Protein AF-A0A7C7WU97-F1 (afdb_monomer_lite)

Secondary structure (DSSP, 8-state):
--SSS---------------------------PPPP----TTTT-----HHHHHHHHHTS-HHHHHHHHHHHHHHS-TT------HHHHHHHHHHHHHHHTT-S----HHHHHHHHHHHHT-----

Sequence (126 aa):
MWARLLRNRRFGSLTLSDLLQSIVIHGRLLRKRRRPTCQPLCELKAMSNYESVLSAAAQLPVDDRLRLIDELASSMPDDQPPQLSDAWLREIDRRSNEIDSGAVVTEDWADIRARLFAKHGVDGAN

Structure (mmCIF, N/CA/C/O backbone):
data_AF-A0A7C7WU97-F1
#
_entry.id   AF-A0A7C7WU97-F1
#
loop_
_atom_site.group_PDB
_atom_site.id
_atom_site.type_symbol
_atom_site.label_atom_id
_atom_site.label_alt_id
_atom_site.label_comp_id
_atom_site.label_asym_id
_atom_site.label_entity_id
_atom_site.label_seq_id
_atom_site.pdbx_PDB_ins_code
_atom_site.Cartn_x
_atom_site.Cartn_y
_atom_site.Cartn_z
_atom_site.occupancy
_atom_site.B_iso_or_equiv
_atom_site.auth_seq_id
_atom_site.auth_comp_id
_atom_site.auth_asym_id
_atom_site.auth_atom_id
_atom_site.pdbx_PDB_model_num
ATOM 1 N N . MET A 1 1 ? -0.725 -3.340 -0.689 1.00 33.44 1 MET A N 1
ATOM 2 C CA . MET A 1 1 ? -0.721 -3.087 0.775 1.00 33.44 1 MET A CA 1
ATOM 3 C C . MET A 1 1 ? -2.081 -2.615 1.344 1.00 33.44 1 MET A C 1
ATOM 5 O O . MET A 1 1 ? -2.101 -1.912 2.337 1.00 33.44 1 MET A O 1
ATOM 9 N N . TRP A 1 2 ? -3.228 -3.047 0.789 1.00 25.36 2 TRP A N 1
ATOM 10 C CA . TRP A 1 2 ? -4.556 -2.826 1.415 1.00 25.36 2 TRP A CA 1
ATOM 11 C C . TRP A 1 2 ? -5.433 -4.095 1.488 1.00 25.36 2 TRP A C 1
ATOM 13 O O . TRP A 1 2 ? -6.533 -4.051 2.018 1.00 25.36 2 TRP A O 1
ATOM 23 N N . ALA A 1 3 ? -4.948 -5.252 1.013 1.00 28.66 3 ALA A N 1
ATOM 24 C CA . ALA A 1 3 ? -5.732 -6.496 0.944 1.00 28.66 3 ALA A CA 1
ATOM 25 C C . ALA A 1 3 ? -5.239 -7.633 1.867 1.00 28.66 3 ALA A C 1
ATOM 27 O O . ALA A 1 3 ? -5.734 -8.754 1.774 1.00 28.66 3 ALA A O 1
ATOM 28 N N . ARG A 1 4 ? -4.264 -7.388 2.757 1.00 32.06 4 ARG A N 1
ATOM 29 C CA . ARG A 1 4 ? -3.622 -8.464 3.545 1.00 32.06 4 ARG A CA 1
ATOM 30 C C . ARG A 1 4 ? -3.827 -8.389 5.063 1.00 32.06 4 ARG A C 1
ATOM 32 O O . ARG A 1 4 ? -3.391 -9.294 5.761 1.00 32.06 4 ARG A O 1
ATOM 39 N N . LEU A 1 5 ? -4.555 -7.393 5.571 1.00 33.97 5 LEU A N 1
ATOM 40 C CA . LEU A 1 5 ? -4.734 -7.187 7.017 1.00 33.97 5 LEU A CA 1
ATOM 41 C C . LEU A 1 5 ? -5.935 -7.910 7.659 1.00 33.97 5 LEU A C 1
ATOM 43 O O . LEU A 1 5 ? -6.148 -7.770 8.856 1.00 33.97 5 LEU A O 1
ATOM 47 N N . LEU A 1 6 ? -6.689 -8.742 6.929 1.00 35.88 6 LEU A N 1
ATOM 48 C CA . LEU A 1 6 ? -7.835 -9.479 7.494 1.00 35.88 6 LEU A CA 1
ATOM 49 C C . LEU A 1 6 ? -7.841 -10.972 7.130 1.00 35.88 6 LEU A C 1
ATOM 51 O O . LEU A 1 6 ? -8.801 -11.484 6.561 1.00 35.88 6 LEU A O 1
ATOM 55 N N . ARG A 1 7 ? -6.780 -11.713 7.475 1.00 34.31 7 ARG A N 1
ATOM 56 C CA . ARG A 1 7 ? -6.828 -13.188 7.430 1.00 34.31 7 ARG A CA 1
ATOM 57 C C . ARG A 1 7 ? -6.209 -13.807 8.679 1.00 34.31 7 ARG A C 1
ATOM 59 O O . ARG A 1 7 ? -5.039 -14.164 8.715 1.00 34.31 7 ARG A O 1
ATOM 66 N N . ASN A 1 8 ? -7.026 -13.908 9.722 1.00 29.72 8 ASN A N 1
ATOM 67 C CA . ASN A 1 8 ? -6.674 -14.553 10.978 1.00 29.72 8 ASN A CA 1
ATOM 68 C C . ASN A 1 8 ? -7.194 -16.010 10.995 1.00 29.72 8 ASN A C 1
ATOM 70 O O . ASN A 1 8 ? -8.387 -16.235 10.815 1.00 29.72 8 ASN A O 1
ATOM 74 N N . ARG A 1 9 ? -6.289 -16.939 11.348 1.00 39.31 9 ARG A N 1
ATOM 75 C CA . ARG A 1 9 ? -6.472 -18.244 12.0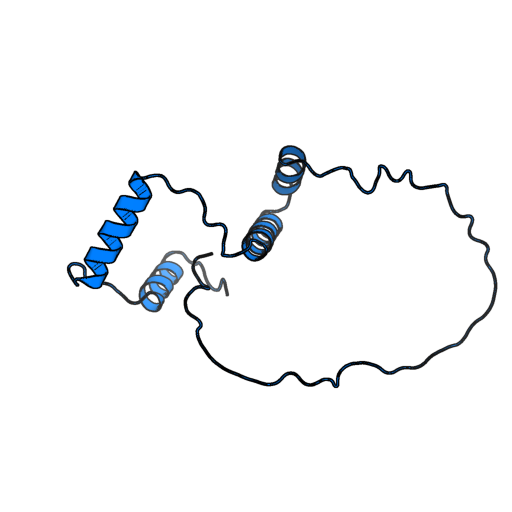37 1.00 39.31 9 ARG A CA 1
ATOM 76 C C . ARG A 1 9 ? -6.561 -19.577 11.258 1.00 39.31 9 ARG A C 1
ATOM 78 O O . ARG A 1 9 ? -7.564 -19.905 10.644 1.00 39.31 9 ARG A O 1
ATOM 85 N N . ARG A 1 10 ? -5.563 -20.408 11.624 1.00 34.22 10 ARG A N 1
ATOM 86 C CA . ARG A 1 10 ? -5.492 -21.881 11.806 1.00 34.22 10 ARG A CA 1
ATOM 87 C C . ARG A 1 10 ? -5.351 -22.779 10.575 1.00 34.22 10 ARG A C 1
ATOM 89 O O . ARG A 1 10 ? -6.285 -22.936 9.814 1.00 34.22 10 ARG A O 1
ATOM 96 N N . PHE A 1 11 ? -4.190 -23.434 10.497 1.00 32.62 11 PHE A N 1
ATOM 97 C CA . PHE A 1 11 ? -3.878 -24.885 10.498 1.00 32.62 11 PHE A CA 1
ATOM 98 C C . PHE A 1 11 ? -2.417 -24.964 9.995 1.00 32.62 11 PHE A C 1
ATOM 100 O O . PHE A 1 11 ? -2.047 -24.213 9.106 1.00 32.62 11 PHE A O 1
ATOM 107 N N . GLY A 1 12 ? -1.462 -25.702 10.551 1.00 27.02 12 GLY A N 1
ATOM 108 C CA . GLY A 1 12 ? -1.503 -26.994 11.218 1.00 27.02 12 GLY A CA 1
ATOM 109 C C . GLY A 1 12 ? -0.416 -27.851 10.552 1.00 27.02 12 GLY A C 1
ATOM 110 O O . GLY A 1 12 ? -0.460 -28.036 9.346 1.00 27.02 12 GLY A O 1
ATOM 111 N N . SER A 1 13 ? 0.554 -28.301 11.353 1.00 36.12 13 SER A N 1
ATOM 112 C CA . SER A 1 13 ? 1.622 -29.285 11.087 1.00 36.12 13 SER A CA 1
ATOM 113 C C . SER A 1 13 ? 2.617 -29.048 9.940 1.00 36.12 13 SER A C 1
ATOM 115 O O . SER A 1 13 ? 2.340 -29.270 8.767 1.00 36.12 13 SER A O 1
ATOM 117 N N . LEU A 1 14 ? 3.851 -28.759 10.352 1.00 34.69 14 LEU A N 1
ATOM 118 C CA . LEU A 1 14 ? 5.071 -29.171 9.662 1.00 34.69 14 LEU A CA 1
ATOM 119 C C . LEU A 1 14 ? 5.119 -30.703 9.549 1.00 34.69 14 LEU A C 1
ATOM 121 O O . LEU A 1 14 ? 4.835 -31.387 10.535 1.00 34.69 14 LEU A O 1
ATOM 125 N N . THR A 1 15 ? 5.606 -31.227 8.424 1.00 40.50 15 THR A N 1
ATOM 126 C CA . THR A 1 15 ? 6.234 -32.555 8.385 1.00 40.50 15 THR A CA 1
ATOM 127 C C . THR A 1 15 ? 7.587 -32.490 7.682 1.00 40.50 15 THR A C 1
ATOM 129 O O . THR A 1 15 ? 7.711 -32.037 6.546 1.00 40.50 15 THR A O 1
ATOM 132 N N . LEU A 1 16 ? 8.616 -32.953 8.400 1.00 35.56 16 LEU A N 1
ATOM 133 C CA . LEU A 1 16 ? 9.902 -33.379 7.854 1.00 35.56 16 LEU A CA 1
ATOM 134 C C . LEU A 1 16 ? 9.665 -34.615 6.972 1.00 35.56 16 LEU A C 1
ATOM 136 O O . LEU A 1 16 ? 9.611 -35.725 7.497 1.00 35.56 16 LEU A O 1
ATOM 140 N N . SER A 1 17 ? 9.509 -34.459 5.662 1.00 33.31 17 SER A N 1
ATOM 141 C CA . SER A 1 17 ? 9.489 -35.629 4.766 1.00 33.31 17 SER A CA 1
ATOM 142 C C . SER A 1 17 ? 9.877 -35.372 3.313 1.00 33.31 17 SER A C 1
ATOM 144 O O . SER A 1 17 ? 10.122 -36.340 2.609 1.00 33.31 17 SER A O 1
ATOM 146 N N . ASP A 1 18 ? 10.031 -34.120 2.872 1.00 32.16 18 ASP A N 1
ATOM 147 C CA . ASP A 1 18 ? 10.349 -33.843 1.457 1.00 32.16 18 ASP A CA 1
ATOM 148 C C . ASP A 1 18 ? 11.824 -33.453 1.237 1.00 32.16 18 ASP A C 1
ATOM 150 O O . ASP A 1 18 ? 12.220 -32.932 0.193 1.00 32.16 18 ASP A O 1
ATOM 154 N N . LEU A 1 19 ? 12.667 -33.762 2.230 1.00 32.97 19 LEU A N 1
ATOM 155 C CA . LEU A 1 19 ? 14.111 -33.873 2.066 1.00 32.97 19 LEU A CA 1
ATOM 156 C C . LEU A 1 19 ? 14.454 -35.229 1.423 1.00 32.97 19 LEU A C 1
ATOM 158 O O . LEU A 1 19 ? 14.367 -36.259 2.078 1.00 32.97 19 LEU A O 1
ATOM 162 N N . LEU A 1 20 ? 14.994 -35.145 0.201 1.00 30.08 20 LEU A N 1
ATOM 163 C CA . LEU A 1 20 ? 16.067 -35.987 -0.358 1.00 30.08 20 LEU A CA 1
ATOM 164 C C . LEU A 1 20 ? 15.745 -37.434 -0.778 1.00 30.08 20 LEU A C 1
ATOM 166 O O . LEU A 1 20 ? 15.447 -38.280 0.048 1.00 30.08 20 LEU A O 1
ATOM 170 N N . GLN A 1 21 ? 15.976 -37.724 -2.069 1.00 33.62 21 GLN A N 1
ATOM 171 C CA . GLN A 1 21 ? 16.891 -38.742 -2.648 1.00 33.62 21 GLN A CA 1
ATOM 172 C C . GLN A 1 21 ? 16.405 -39.116 -4.070 1.00 33.62 21 GLN A C 1
ATOM 174 O O . GLN A 1 21 ? 15.213 -39.262 -4.278 1.00 33.62 21 GLN A O 1
ATOM 179 N N . SER A 1 22 ? 17.205 -39.384 -5.109 1.00 30.91 22 SER A N 1
ATOM 180 C CA . SER A 1 22 ? 18.645 -39.345 -5.403 1.00 30.91 22 SER A CA 1
ATOM 181 C C . SER A 1 22 ? 18.840 -39.977 -6.806 1.00 30.91 22 SER A C 1
ATOM 183 O O . SER A 1 22 ? 17.897 -40.529 -7.366 1.00 30.91 22 SER A O 1
ATOM 185 N N . ILE A 1 23 ? 20.100 -40.006 -7.262 1.00 35.88 23 ILE A N 1
ATOM 186 C CA . ILE A 1 23 ? 20.750 -40.921 -8.231 1.00 35.88 23 ILE A CA 1
ATOM 187 C C . ILE A 1 23 ? 21.013 -40.278 -9.618 1.00 35.88 23 ILE A C 1
ATOM 189 O O . ILE A 1 23 ? 20.066 -39.977 -10.327 1.00 35.88 23 ILE A O 1
ATOM 193 N N . VAL A 1 24 ? 22.222 -39.942 -10.114 1.00 33.31 24 VAL A N 1
ATOM 194 C CA . VAL A 1 24 ? 23.646 -40.378 -9.995 1.00 33.31 24 VAL A CA 1
ATOM 195 C C . VAL A 1 24 ? 24.153 -41.017 -11.311 1.00 33.31 24 VAL A C 1
ATOM 197 O O . VAL A 1 24 ? 23.768 -42.121 -11.667 1.00 33.31 24 VAL A O 1
ATOM 200 N N . ILE A 1 25 ? 25.108 -40.300 -11.935 1.00 34.16 25 ILE A N 1
ATOM 201 C CA . ILE A 1 25 ? 26.317 -40.734 -12.684 1.00 34.16 25 ILE A CA 1
ATOM 202 C C . ILE A 1 25 ? 26.179 -41.317 -14.104 1.00 34.16 25 ILE A C 1
ATOM 204 O O . ILE A 1 25 ? 25.624 -42.386 -14.291 1.00 34.16 25 ILE A O 1
ATOM 208 N N . HIS A 1 26 ? 26.888 -40.689 -15.061 1.00 33.91 26 HIS A N 1
ATOM 209 C CA . HIS A 1 26 ? 27.952 -41.302 -15.888 1.00 33.91 26 HIS A CA 1
ATOM 210 C C . HIS A 1 26 ? 28.962 -40.216 -16.319 1.00 33.91 26 HIS A C 1
ATOM 212 O O . HIS A 1 26 ? 28.575 -39.147 -16.785 1.00 33.91 26 HIS A O 1
ATOM 218 N N . GLY A 1 27 ? 30.263 -40.465 -16.130 1.00 30.36 27 GLY A N 1
ATOM 219 C CA . GLY A 1 27 ? 31.342 -39.517 -16.433 1.00 30.36 27 GLY A CA 1
ATOM 220 C C . GLY A 1 27 ? 32.199 -39.895 -17.645 1.00 30.36 27 GLY A C 1
ATOM 221 O O . GLY A 1 27 ? 32.321 -41.071 -17.969 1.00 30.36 27 GLY A O 1
ATOM 222 N N . ARG A 1 28 ? 32.870 -38.900 -18.254 1.00 39.50 28 ARG A N 1
ATOM 223 C CA . ARG A 1 28 ? 34.267 -38.993 -18.739 1.00 39.50 28 ARG A CA 1
ATOM 224 C C . ARG A 1 28 ? 34.838 -37.645 -19.212 1.00 39.50 28 ARG A C 1
ATOM 226 O O . ARG A 1 28 ? 34.360 -37.042 -20.159 1.00 39.50 28 ARG A O 1
ATOM 233 N N . LEU A 1 29 ? 35.918 -37.264 -18.529 1.00 39.34 29 LEU A N 1
ATOM 234 C CA . LEU A 1 29 ? 37.200 -36.723 -19.003 1.00 39.34 29 LEU A CA 1
ATOM 235 C C . LEU A 1 29 ? 37.267 -35.516 -19.972 1.00 39.34 29 LEU A C 1
ATOM 237 O O . LEU A 1 29 ? 37.093 -35.617 -21.178 1.00 39.34 29 LEU A O 1
ATOM 241 N N . LEU A 1 30 ? 37.811 -34.442 -19.380 1.00 43.06 30 LEU A N 1
ATOM 242 C CA . LEU A 1 30 ? 38.845 -33.530 -19.892 1.00 43.06 30 LEU A CA 1
ATOM 243 C C . LEU A 1 30 ? 38.472 -32.518 -20.986 1.00 43.06 30 LEU A C 1
ATOM 245 O O . LEU A 1 30 ? 38.729 -32.697 -22.173 1.00 43.06 30 LEU A O 1
ATOM 249 N N . ARG A 1 31 ? 38.154 -31.303 -20.526 1.00 41.19 31 ARG A N 1
ATOM 250 C CA . ARG A 1 31 ? 38.678 -30.089 -21.163 1.00 41.19 31 ARG A CA 1
ATOM 251 C C . ARG A 1 31 ? 39.004 -29.050 -20.093 1.00 41.19 31 ARG A C 1
ATOM 253 O O . ARG A 1 31 ? 38.103 -28.475 -19.490 1.00 41.19 31 ARG A O 1
ATOM 260 N N . LYS A 1 32 ? 40.301 -28.809 -19.858 1.00 48.03 32 LYS A N 1
ATOM 261 C CA . LYS A 1 32 ? 40.804 -27.640 -19.115 1.00 48.03 32 LYS A CA 1
ATOM 262 C C . LYS A 1 32 ? 40.275 -26.381 -19.809 1.00 48.03 32 LYS A C 1
ATOM 264 O O . LYS A 1 32 ? 40.879 -25.907 -20.769 1.00 48.03 32 LYS A O 1
ATOM 269 N N . ARG A 1 33 ? 39.146 -25.842 -19.350 1.00 47.84 33 ARG A N 1
ATOM 270 C CA . ARG A 1 33 ? 38.777 -24.463 -19.663 1.00 47.84 33 ARG A CA 1
ATOM 271 C C . ARG A 1 33 ? 39.476 -23.574 -18.647 1.00 47.84 33 ARG A C 1
ATOM 273 O O . ARG A 1 33 ? 39.314 -23.721 -17.440 1.00 47.84 33 ARG A O 1
ATOM 280 N N . ARG A 1 34 ? 40.352 -22.735 -19.188 1.00 48.38 34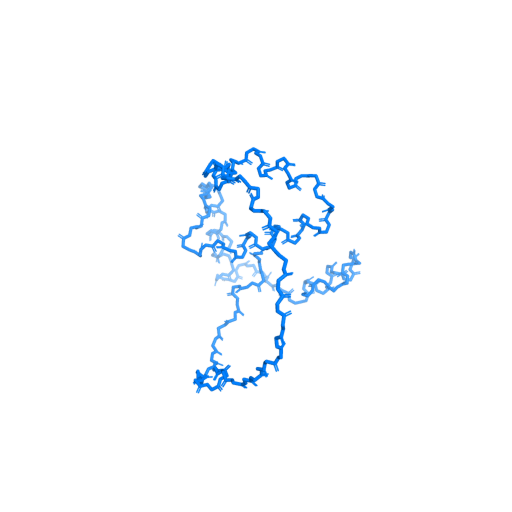 ARG A N 1
ATOM 281 C CA . ARG A 1 34 ? 41.105 -21.695 -18.495 1.00 48.38 34 ARG A CA 1
ATOM 282 C C . ARG A 1 34 ? 40.127 -20.875 -17.650 1.00 48.38 34 ARG A C 1
ATOM 284 O O . ARG A 1 34 ? 39.121 -20.418 -18.183 1.00 48.38 34 ARG A O 1
ATOM 291 N N . ARG A 1 35 ? 40.420 -20.710 -16.359 1.00 53.22 35 ARG A N 1
ATOM 292 C CA . ARG A 1 35 ? 39.772 -19.687 -15.530 1.00 53.22 35 ARG A CA 1
ATOM 293 C C . ARG A 1 35 ? 40.163 -18.331 -16.126 1.00 53.22 35 ARG A C 1
ATOM 295 O O . ARG A 1 35 ? 41.368 -18.071 -16.175 1.00 53.22 35 ARG A O 1
ATOM 302 N N . PRO A 1 36 ? 39.236 -17.486 -16.601 1.00 46.44 36 PRO A N 1
ATOM 303 C CA . PRO A 1 36 ? 39.568 -16.086 -16.728 1.00 46.44 36 PRO A CA 1
ATOM 304 C C . PRO A 1 36 ? 39.593 -15.531 -15.302 1.00 46.44 36 PRO A C 1
ATOM 306 O O . PRO A 1 36 ? 38.651 -15.726 -14.543 1.00 46.44 36 PRO A O 1
ATOM 309 N N . THR A 1 37 ? 40.759 -14.995 -14.948 1.00 54.81 37 THR A N 1
ATOM 310 C CA . THR A 1 37 ? 40.973 -13.817 -14.095 1.00 54.81 37 THR A CA 1
ATOM 311 C C . THR A 1 37 ? 40.027 -13.593 -12.919 1.00 54.81 37 THR A C 1
ATOM 313 O O . THR A 1 37 ? 38.824 -13.446 -13.089 1.00 54.81 37 THR A O 1
ATOM 316 N N . CYS A 1 38 ? 40.637 -13.453 -11.736 1.00 43.19 38 CYS A N 1
ATOM 317 C CA . CYS A 1 38 ? 40.077 -12.805 -10.556 1.00 43.19 38 CYS A CA 1
ATOM 318 C C . CYS A 1 38 ? 38.997 -11.786 -10.934 1.00 43.19 38 CYS A C 1
ATOM 320 O O . CYS A 1 38 ? 39.320 -10.724 -11.466 1.00 43.19 38 CYS A O 1
ATOM 322 N N . GLN A 1 39 ? 37.733 -12.095 -10.643 1.00 57.22 39 GLN A N 1
ATOM 323 C CA . GLN A 1 39 ? 36.762 -11.030 -10.451 1.00 57.22 39 GLN A CA 1
ATOM 324 C C . GLN A 1 39 ? 37.322 -10.157 -9.329 1.00 57.22 39 GLN A C 1
ATOM 326 O O . GLN A 1 39 ? 37.624 -10.688 -8.251 1.00 57.22 39 GLN A O 1
ATOM 331 N N . PRO A 1 40 ? 37.533 -8.850 -9.548 1.00 51.91 40 PRO A N 1
ATOM 332 C CA . PRO A 1 40 ? 37.779 -7.988 -8.423 1.00 51.91 40 PRO A CA 1
ATOM 333 C C . PRO A 1 40 ? 36.500 -8.058 -7.596 1.00 51.91 40 PRO A C 1
ATOM 335 O O . PRO A 1 40 ? 35.404 -7.785 -8.079 1.00 51.91 40 PRO A O 1
ATOM 338 N N . LEU A 1 41 ? 36.645 -8.409 -6.327 1.00 50.88 41 LEU A N 1
ATOM 339 C CA . LEU A 1 41 ? 35.591 -8.380 -5.314 1.00 50.88 41 LEU A CA 1
ATOM 340 C C . LEU A 1 41 ? 34.952 -6.974 -5.128 1.00 50.88 41 LEU A C 1
ATOM 342 O O . LEU A 1 41 ? 34.177 -6.782 -4.200 1.00 50.88 41 LEU A O 1
ATOM 346 N N . CYS A 1 42 ? 35.232 -6.003 -6.010 1.00 50.66 42 CYS A N 1
ATOM 347 C CA . CYS A 1 42 ? 34.461 -4.775 -6.206 1.00 50.66 42 CYS A CA 1
ATOM 348 C C . CYS A 1 42 ? 33.109 -5.022 -6.907 1.00 50.66 42 CYS A C 1
ATOM 350 O O . CYS A 1 42 ? 32.181 -4.245 -6.707 1.00 50.66 4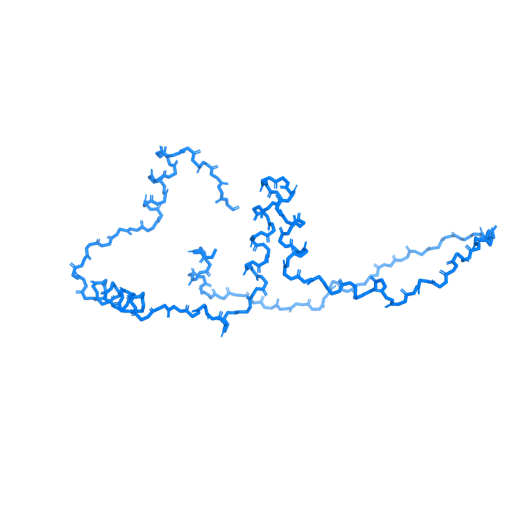2 CYS A O 1
ATOM 352 N N . GLU A 1 43 ? 32.962 -6.102 -7.687 1.00 47.59 43 GLU A N 1
ATOM 353 C CA . GLU A 1 43 ? 31.738 -6.404 -8.459 1.00 47.59 43 GLU A CA 1
ATOM 354 C C . GLU A 1 43 ? 30.571 -6.911 -7.584 1.00 47.59 43 GLU A C 1
ATOM 356 O O . GLU A 1 43 ? 29.416 -6.882 -7.990 1.00 47.59 43 GLU A O 1
ATOM 361 N N . LEU A 1 44 ? 30.853 -7.297 -6.335 1.00 45.97 44 LEU A N 1
ATOM 362 C CA . LEU A 1 44 ? 29.855 -7.738 -5.349 1.00 45.97 44 LEU A CA 1
ATOM 363 C C . LEU A 1 44 ? 29.291 -6.604 -4.474 1.00 45.97 44 LEU A C 1
ATOM 365 O O . LEU A 1 44 ? 28.401 -6.843 -3.662 1.00 45.97 44 LEU A O 1
ATOM 369 N N .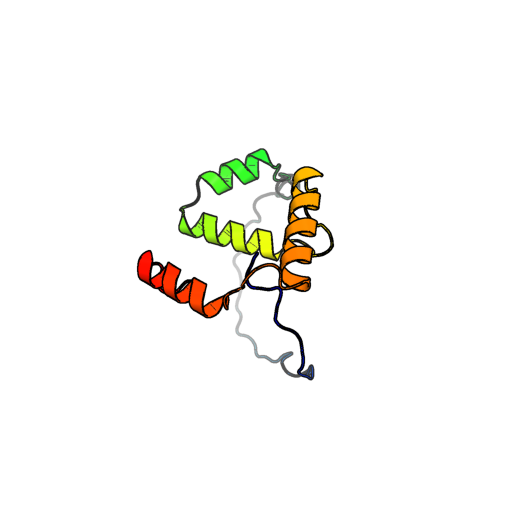 LYS A 1 45 ? 29.794 -5.374 -4.623 1.00 52.97 45 LYS A N 1
ATOM 370 C CA . LYS A 1 45 ? 29.318 -4.184 -3.903 1.00 52.97 45 LYS A CA 1
ATOM 371 C C . LYS A 1 45 ? 29.427 -2.928 -4.766 1.00 52.97 45 LYS A C 1
ATOM 373 O O . LYS A 1 45 ? 29.844 -1.874 -4.287 1.00 52.97 45 LYS A O 1
ATOM 378 N N . ALA A 1 46 ? 28.940 -2.973 -6.003 1.00 55.66 46 ALA A N 1
ATOM 379 C CA . ALA A 1 46 ? 28.205 -1.795 -6.446 1.00 55.66 46 ALA A CA 1
ATOM 380 C C . ALA A 1 46 ? 26.967 -1.739 -5.541 1.00 55.66 46 ALA A C 1
ATOM 382 O O . ALA A 1 46 ? 25.938 -2.329 -5.850 1.00 55.66 46 ALA A O 1
ATOM 383 N N . MET A 1 47 ? 27.130 -1.160 -4.346 1.00 53.09 47 MET A N 1
ATOM 384 C CA . MET A 1 47 ? 26.037 -0.883 -3.427 1.00 53.09 47 MET A CA 1
ATOM 385 C C . MET A 1 47 ? 25.037 -0.093 -4.247 1.00 53.09 47 MET A C 1
ATOM 387 O O . MET A 1 47 ? 25.307 1.052 -4.613 1.00 53.09 47 MET A O 1
ATOM 391 N N . SER A 1 48 ? 23.948 -0.747 -4.631 1.00 73.06 48 SER A N 1
ATOM 392 C CA . SER A 1 48 ? 22.888 -0.114 -5.381 1.00 73.06 48 SER A CA 1
ATOM 393 C C . SER A 1 48 ? 22.381 1.019 -4.497 1.00 73.06 48 SER A C 1
ATOM 395 O O . SER A 1 48 ? 21.794 0.774 -3.442 1.00 73.06 48 SER A O 1
ATOM 397 N N . ASN A 1 49 ? 22.734 2.251 -4.848 1.00 88.81 49 ASN A N 1
ATOM 398 C CA . ASN A 1 49 ? 22.256 3.410 -4.125 1.00 88.81 49 ASN A CA 1
ATOM 399 C C . ASN A 1 49 ? 20.834 3.706 -4.603 1.00 88.81 49 ASN A C 1
ATOM 401 O O . ASN A 1 49 ? 20.390 3.204 -5.638 1.00 88.81 49 ASN A O 1
ATOM 405 N N . TYR A 1 50 ? 20.107 4.501 -3.827 1.00 92.44 50 TYR A N 1
ATOM 406 C CA . TYR A 1 50 ? 18.716 4.811 -4.131 1.00 92.44 50 TYR A CA 1
ATOM 407 C C . TYR A 1 50 ? 18.528 5.306 -5.576 1.00 92.44 50 TYR A C 1
ATOM 409 O O . TYR A 1 50 ? 17.642 4.831 -6.281 1.00 92.44 50 TYR A O 1
ATOM 417 N N . GLU A 1 51 ? 19.399 6.204 -6.040 1.00 94.12 51 GLU A N 1
ATOM 418 C CA . GLU A 1 51 ? 19.308 6.801 -7.374 1.00 94.12 51 GLU A CA 1
ATOM 419 C C . GLU A 1 51 ? 19.531 5.775 -8.490 1.00 94.12 51 GLU A C 1
ATOM 421 O O . GLU A 1 51 ? 18.799 5.779 -9.481 1.00 94.12 51 GLU A O 1
ATOM 426 N N . SER A 1 52 ? 20.498 4.864 -8.338 1.00 93.44 52 SER A N 1
ATOM 427 C CA . SER A 1 52 ? 20.772 3.840 -9.348 1.00 93.44 52 SER A CA 1
ATOM 428 C C . SER A 1 52 ? 19.661 2.793 -9.421 1.00 93.44 52 SER A C 1
ATOM 430 O O . SER A 1 52 ? 19.290 2.389 -10.524 1.00 93.44 52 SER A O 1
ATOM 432 N N . VAL A 1 53 ? 19.070 2.414 -8.280 1.00 94.06 53 VAL A N 1
ATOM 433 C CA . VAL A 1 53 ? 17.899 1.520 -8.232 1.00 94.06 53 VAL A CA 1
ATOM 434 C C . VAL A 1 53 ? 16.680 2.190 -8.853 1.00 94.06 53 VAL A C 1
ATOM 436 O O . VAL A 1 53 ? 16.024 1.586 -9.698 1.00 94.06 53 VAL A O 1
ATOM 439 N N . LEU A 1 54 ? 16.391 3.439 -8.478 1.00 95.75 54 LEU A N 1
ATOM 440 C CA . LEU A 1 54 ? 15.252 4.183 -9.011 1.00 95.75 54 LEU A CA 1
ATOM 441 C C . LEU A 1 54 ? 15.374 4.374 -10.525 1.00 95.75 54 LEU A C 1
ATOM 443 O O . LEU A 1 54 ? 14.410 4.145 -11.253 1.00 95.75 54 LEU A O 1
ATOM 447 N N . SER A 1 55 ? 16.562 4.754 -11.000 1.00 95.25 55 SER A N 1
ATOM 448 C CA . SER A 1 55 ? 16.837 4.922 -12.426 1.00 95.25 55 SER A CA 1
ATOM 449 C C . SER A 1 55 ? 16.632 3.614 -13.191 1.00 95.25 55 SER A C 1
ATOM 451 O O . SER A 1 55 ? 15.915 3.597 -14.190 1.00 95.25 55 SER A O 1
ATOM 453 N N . ALA A 1 56 ? 17.175 2.498 -12.691 1.00 95.62 56 ALA A N 1
ATOM 454 C CA . ALA A 1 56 ? 16.996 1.188 -13.313 1.00 95.62 56 ALA A CA 1
ATOM 455 C C . ALA A 1 56 ? 15.523 0.743 -13.317 1.00 95.62 56 ALA A C 1
ATOM 457 O O . ALA A 1 56 ? 15.012 0.317 -14.352 1.00 95.62 56 ALA A O 1
ATOM 458 N N . ALA A 1 57 ? 14.820 0.897 -12.192 1.00 96.62 57 ALA A N 1
ATOM 459 C CA . ALA A 1 57 ? 13.407 0.550 -12.071 1.00 96.62 57 ALA A CA 1
ATOM 460 C C . ALA A 1 57 ? 12.525 1.389 -13.009 1.00 96.62 57 ALA A C 1
ATOM 462 O O . ALA A 1 57 ? 11.590 0.863 -13.606 1.00 96.62 57 ALA A O 1
ATOM 463 N N . ALA A 1 58 ? 12.832 2.676 -13.196 1.00 96.88 58 ALA A N 1
ATOM 464 C CA . ALA A 1 58 ? 12.063 3.556 -14.073 1.00 96.88 58 ALA A CA 1
ATOM 465 C C . ALA A 1 58 ? 12.102 3.132 -15.553 1.00 96.88 58 ALA A C 1
ATOM 467 O O . ALA A 1 58 ? 11.139 3.412 -16.270 1.00 96.88 58 ALA A O 1
ATOM 468 N N . GLN A 1 59 ? 13.171 2.449 -15.986 1.00 97.38 59 GLN A N 1
ATOM 469 C CA . GLN A 1 59 ? 13.346 1.945 -17.356 1.00 97.38 59 GLN A CA 1
ATOM 470 C C . GLN A 1 59 ? 12.646 0.603 -17.619 1.00 97.38 59 GLN A C 1
ATOM 472 O O . GLN A 1 59 ? 12.567 0.172 -18.769 1.00 97.38 59 GLN A O 1
ATOM 477 N N . LEU A 1 60 ? 12.147 -0.075 -16.581 1.00 97.94 60 LEU A N 1
ATOM 478 C CA . LEU A 1 60 ? 11.420 -1.329 -16.753 1.00 97.94 60 LEU A CA 1
ATOM 479 C C . LEU A 1 60 ? 10.064 -1.098 -17.453 1.00 97.94 60 LEU A C 1
ATOM 481 O O . LEU A 1 60 ? 9.442 -0.041 -17.275 1.00 97.94 60 LEU A O 1
ATOM 485 N N . PRO A 1 61 ? 9.555 -2.097 -18.201 1.00 98.06 61 PRO A N 1
ATOM 486 C CA . PRO A 1 61 ? 8.169 -2.113 -18.664 1.00 98.06 61 PRO A CA 1
ATOM 487 C C . PRO A 1 61 ? 7.177 -1.885 -17.516 1.00 98.06 61 PRO A C 1
ATOM 489 O O . PRO A 1 61 ? 7.458 -2.217 -16.365 1.00 98.06 61 PRO A O 1
ATOM 492 N N . VAL A 1 62 ? 5.994 -1.333 -17.816 1.00 95.56 62 VAL A N 1
ATOM 493 C CA . VAL A 1 62 ? 4.956 -1.042 -16.803 1.00 95.56 62 VAL A CA 1
ATOM 494 C C . VAL A 1 62 ? 4.661 -2.265 -15.931 1.00 95.56 62 VAL A C 1
ATOM 496 O O . VAL A 1 62 ? 4.703 -2.140 -14.711 1.00 95.56 62 VAL A O 1
ATOM 499 N N . ASP A 1 63 ? 4.450 -3.430 -16.538 1.00 95.62 63 ASP A N 1
ATOM 500 C CA . ASP A 1 63 ? 4.092 -4.655 -15.813 1.00 95.62 63 ASP A CA 1
ATOM 501 C C . ASP A 1 63 ? 5.211 -5.123 -14.872 1.00 95.62 63 ASP A C 1
ATOM 503 O O . ASP A 1 63 ? 4.955 -5.491 -13.726 1.00 95.62 63 ASP A O 1
ATOM 507 N N . ASP A 1 64 ? 6.469 -5.029 -15.311 1.00 97.25 64 ASP A N 1
ATOM 508 C CA . ASP A 1 64 ? 7.624 -5.365 -14.476 1.00 97.25 64 ASP A CA 1
ATOM 509 C C . ASP A 1 64 ? 7.816 -4.359 -13.333 1.00 97.25 64 ASP A C 1
ATOM 511 O O . ASP A 1 64 ? 8.209 -4.752 -12.234 1.00 97.25 64 ASP A O 1
ATOM 515 N N . ARG A 1 65 ? 7.501 -3.073 -13.548 1.00 97.94 65 ARG A N 1
ATOM 516 C CA . ARG A 1 65 ? 7.503 -2.064 -12.473 1.00 97.94 65 ARG A CA 1
ATOM 517 C C . ARG A 1 65 ? 6.435 -2.358 -11.431 1.00 97.94 65 ARG A C 1
ATOM 519 O O . ARG A 1 65 ? 6.725 -2.258 -10.244 1.00 97.94 65 ARG A O 1
ATOM 526 N N . LEU A 1 66 ? 5.229 -2.728 -11.861 1.00 96.44 66 LEU A N 1
ATOM 527 C CA . LEU A 1 66 ? 4.148 -3.111 -10.953 1.00 96.44 66 LEU A CA 1
ATOM 528 C C . LEU A 1 66 ? 4.539 -4.343 -10.129 1.00 96.44 66 LEU A C 1
ATOM 530 O O . LEU A 1 66 ? 4.447 -4.298 -8.904 1.00 96.44 66 LEU A O 1
ATOM 534 N N . ARG A 1 67 ? 5.083 -5.386 -10.774 1.00 96.25 67 ARG A N 1
ATOM 535 C CA . ARG A 1 67 ? 5.592 -6.573 -10.068 1.00 96.25 67 ARG A CA 1
ATOM 536 C C . ARG A 1 67 ? 6.686 -6.213 -9.059 1.00 96.25 67 ARG A C 1
ATOM 538 O O . ARG A 1 67 ? 6.636 -6.667 -7.921 1.00 96.25 67 ARG A O 1
ATOM 545 N N . LEU A 1 68 ? 7.648 -5.374 -9.451 1.00 96.50 68 LEU A N 1
ATOM 546 C CA . LEU A 1 68 ? 8.728 -4.934 -8.565 1.00 96.50 68 LEU A CA 1
ATOM 547 C C . LEU A 1 68 ? 8.192 -4.178 -7.340 1.00 96.50 68 LEU A C 1
ATOM 549 O O . LEU A 1 68 ? 8.664 -4.410 -6.230 1.00 96.50 68 LEU A O 1
ATOM 553 N N . ILE A 1 69 ? 7.206 -3.293 -7.521 1.00 95.88 69 ILE A N 1
ATOM 554 C CA . ILE A 1 69 ? 6.566 -2.567 -6.414 1.00 95.88 69 ILE A CA 1
ATOM 555 C C . ILE A 1 69 ? 5.919 -3.547 -5.428 1.00 95.88 69 ILE A C 1
ATOM 557 O O . ILE A 1 69 ? 6.114 -3.398 -4.221 1.00 95.88 69 ILE A O 1
ATOM 561 N N . ASP A 1 70 ? 5.192 -4.552 -5.918 1.00 94.44 70 ASP A N 1
ATOM 562 C CA . ASP A 1 70 ? 4.519 -5.536 -5.065 1.00 94.44 70 ASP A CA 1
ATOM 563 C C . ASP A 1 70 ? 5.504 -6.421 -4.287 1.00 94.44 70 ASP A C 1
ATOM 565 O O . ASP A 1 70 ? 5.304 -6.670 -3.091 1.00 94.44 70 ASP A O 1
ATOM 569 N N . GLU A 1 71 ? 6.584 -6.867 -4.932 1.00 96.38 71 GLU A N 1
ATOM 570 C CA . GLU A 1 71 ? 7.640 -7.656 -4.290 1.00 96.38 71 GLU A CA 1
ATOM 571 C C . GLU A 1 71 ? 8.384 -6.840 -3.226 1.00 96.38 71 GLU A C 1
ATOM 573 O O . GLU A 1 71 ? 8.552 -7.309 -2.098 1.00 96.38 71 GLU A O 1
ATOM 578 N N . LEU A 1 72 ? 8.762 -5.594 -3.539 1.00 93.81 72 LEU A N 1
ATOM 579 C CA . LEU A 1 72 ? 9.421 -4.702 -2.583 1.00 93.81 72 LEU A CA 1
ATOM 580 C C . LEU A 1 72 ? 8.515 -4.406 -1.389 1.00 93.81 72 LEU A C 1
ATOM 582 O O . LEU A 1 72 ? 8.942 -4.573 -0.248 1.00 93.81 72 LEU A O 1
ATOM 586 N N . ALA A 1 73 ? 7.255 -4.041 -1.633 1.00 89.88 73 ALA A N 1
ATOM 587 C CA . ALA A 1 73 ? 6.293 -3.770 -0.570 1.00 89.88 73 ALA A CA 1
ATOM 588 C C . ALA A 1 73 ? 6.060 -4.992 0.331 1.00 89.88 73 ALA A C 1
ATOM 590 O O . ALA A 1 73 ? 5.928 -4.838 1.541 1.00 89.88 73 ALA A O 1
ATOM 591 N N . SER A 1 74 ? 6.043 -6.202 -0.237 1.00 90.38 74 SER A N 1
ATOM 592 C CA . SER A 1 74 ? 5.867 -7.449 0.524 1.00 90.38 74 SER A CA 1
ATOM 593 C C . SER A 1 74 ? 7.115 -7.873 1.303 1.00 90.38 74 SER A C 1
ATOM 595 O O . SER A 1 74 ? 7.010 -8.691 2.213 1.00 90.38 74 SER A O 1
ATOM 597 N N . SER A 1 75 ? 8.291 -7.357 0.937 1.00 91.44 75 SER A N 1
ATOM 598 C CA . SER A 1 75 ? 9.560 -7.657 1.612 1.00 91.44 75 SER A CA 1
ATOM 599 C C . SER A 1 75 ? 9.810 -6.804 2.862 1.00 91.44 75 SER A C 1
ATOM 601 O O . SER A 1 75 ? 10.679 -7.140 3.667 1.00 91.44 75 SER A O 1
ATOM 603 N N . MET A 1 76 ? 9.066 -5.706 3.024 1.00 89.25 76 MET A N 1
ATOM 604 C CA . MET A 1 76 ? 9.216 -4.793 4.155 1.00 89.25 76 MET A CA 1
ATOM 605 C C . MET A 1 76 ? 8.665 -5.422 5.444 1.00 89.25 76 MET A C 1
ATOM 607 O O . MET A 1 76 ? 7.599 -6.037 5.408 1.00 89.25 76 MET A O 1
ATOM 611 N N . PRO A 1 77 ? 9.353 -5.269 6.588 1.00 87.25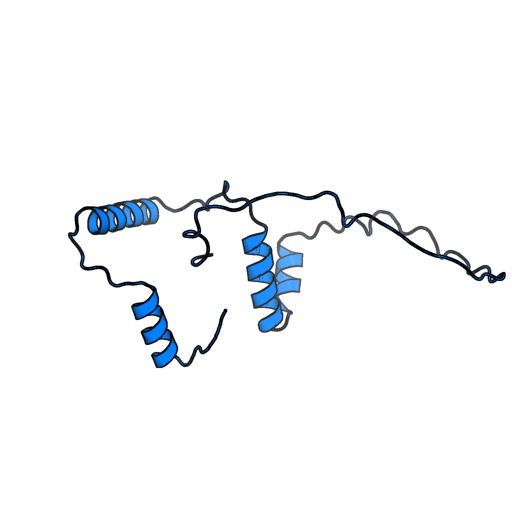 77 PRO A N 1
ATOM 612 C CA . PRO A 1 77 ? 8.849 -5.759 7.863 1.00 87.25 77 PRO A CA 1
ATOM 613 C C . PRO A 1 77 ? 7.666 -4.907 8.357 1.00 87.25 77 PRO A C 1
ATOM 615 O O . PRO A 1 77 ? 7.636 -3.689 8.175 1.00 87.25 77 PRO A O 1
ATOM 618 N N . ASP A 1 78 ? 6.701 -5.553 9.017 1.00 80.56 78 ASP A N 1
ATOM 619 C CA . ASP A 1 78 ? 5.456 -4.916 9.484 1.00 80.56 78 ASP A CA 1
ATOM 620 C C . ASP A 1 78 ? 5.666 -3.909 10.636 1.00 80.56 78 ASP A C 1
ATOM 622 O O . ASP A 1 78 ? 4.770 -3.132 10.961 1.00 80.56 78 ASP A O 1
ATOM 626 N N . ASP A 1 79 ? 6.839 -3.913 11.273 1.00 81.81 79 ASP A N 1
ATOM 627 C CA . ASP A 1 79 ? 7.172 -3.082 12.436 1.00 81.81 79 ASP A CA 1
ATOM 628 C C . ASP A 1 79 ? 7.721 -1.690 12.079 1.00 81.81 79 ASP A C 1
ATOM 630 O O . ASP A 1 79 ? 8.048 -0.905 12.970 1.00 81.81 79 ASP A O 1
ATOM 634 N N . GLN A 1 80 ? 7.787 -1.359 10.787 1.00 77.50 80 GLN A N 1
ATOM 635 C CA . GLN A 1 80 ? 8.268 -0.070 10.288 1.00 77.50 80 GLN A CA 1
ATOM 636 C C . GLN A 1 80 ? 7.163 0.682 9.538 1.00 77.50 80 GLN A C 1
ATOM 638 O O . GLN A 1 80 ? 7.249 0.865 8.319 1.00 77.50 80 GLN A O 1
ATOM 643 N N . PRO A 1 81 ? 6.106 1.141 10.237 1.00 76.25 81 PRO A N 1
ATOM 644 C CA . PRO A 1 81 ? 5.107 1.979 9.603 1.00 76.25 81 PRO A CA 1
ATOM 645 C C . PRO A 1 81 ? 5.756 3.285 9.117 1.00 76.25 81 PRO A C 1
ATOM 647 O O . PRO A 1 81 ? 6.671 3.812 9.761 1.00 76.25 81 PRO A O 1
ATOM 650 N N . PRO A 1 82 ? 5.286 3.840 7.988 1.00 80.69 82 PRO A N 1
ATOM 651 C CA . PRO A 1 82 ? 5.763 5.133 7.531 1.00 80.69 82 PRO A CA 1
ATOM 652 C C . PRO A 1 82 ? 5.466 6.204 8.584 1.00 80.69 82 PRO A C 1
ATOM 654 O O . PRO A 1 82 ? 4.441 6.162 9.266 1.00 80.69 82 PRO A O 1
ATOM 657 N N . GLN A 1 83 ? 6.342 7.204 8.682 1.00 87.56 83 GLN A N 1
ATOM 658 C CA . GLN A 1 83 ? 6.051 8.384 9.488 1.00 87.56 83 GLN A CA 1
ATOM 659 C C . GLN A 1 83 ? 4.924 9.171 8.815 1.00 87.56 83 GLN A C 1
ATOM 661 O O . GLN A 1 83 ? 5.099 9.736 7.733 1.00 87.56 83 GLN A O 1
ATOM 666 N N . LEU A 1 84 ? 3.753 9.173 9.443 1.00 91.19 84 LEU A N 1
ATOM 667 C CA . LEU A 1 84 ? 2.608 9.961 9.007 1.00 91.19 84 LEU A CA 1
ATOM 668 C C . LEU A 1 84 ? 2.674 11.350 9.635 1.00 91.19 84 LEU A C 1
ATOM 670 O O . LEU A 1 84 ? 3.154 11.517 10.754 1.00 91.19 84 LEU A O 1
ATOM 674 N N . SER A 1 85 ? 2.171 12.357 8.924 1.00 94.56 85 SER A N 1
ATOM 675 C CA . SER A 1 85 ? 2.028 13.687 9.511 1.00 94.56 85 SER A CA 1
ATOM 676 C C . SER A 1 85 ? 0.934 13.692 10.578 1.00 94.56 85 SER A C 1
ATOM 678 O O . SER A 1 85 ? -0.040 12.941 10.484 1.00 94.56 85 SER A O 1
ATOM 680 N N . ASP A 1 86 ? 1.023 14.611 11.541 1.00 95.19 86 ASP A N 1
ATOM 681 C CA . ASP A 1 86 ? -0.005 14.759 12.581 1.00 95.19 86 ASP A CA 1
ATOM 682 C C . ASP A 1 86 ? -1.404 14.991 11.997 1.00 95.19 86 ASP A C 1
ATOM 684 O O . ASP A 1 86 ? -2.409 14.597 12.583 1.00 95.19 86 ASP A O 1
ATOM 688 N N . ALA A 1 87 ? -1.487 15.644 10.834 1.00 96.44 87 ALA A N 1
ATOM 689 C CA . ALA A 1 87 ? -2.752 15.851 10.137 1.00 96.44 87 ALA A CA 1
ATOM 690 C C . ALA A 1 87 ? -3.378 14.526 9.681 1.00 96.44 87 ALA A C 1
ATOM 692 O O . ALA A 1 87 ? -4.584 14.346 9.831 1.00 96.44 87 ALA A O 1
ATOM 693 N N . TRP A 1 88 ? -2.565 13.597 9.176 1.00 96.06 88 TRP A N 1
ATOM 694 C CA . TRP A 1 88 ? -3.026 12.267 8.787 1.00 96.06 88 TRP A CA 1
ATOM 695 C C . TRP A 1 88 ? -3.369 11.396 9.990 1.00 96.06 88 TRP A C 1
ATOM 697 O O . TRP A 1 88 ? -4.388 10.715 9.952 1.00 96.06 88 TRP A O 1
ATOM 707 N N . LEU A 1 89 ? -2.580 11.456 11.067 1.00 95.88 89 LEU A N 1
ATOM 708 C CA . LEU A 1 89 ? -2.890 10.738 12.307 1.00 95.88 89 LEU A CA 1
ATOM 709 C C . LEU A 1 89 ? -4.244 11.177 12.879 1.00 95.88 89 LEU A C 1
ATOM 711 O O . LEU A 1 89 ? -5.108 10.339 13.119 1.00 95.88 89 LEU A O 1
ATOM 715 N N . ARG A 1 90 ? -4.487 12.493 12.970 1.00 97.25 90 ARG A N 1
ATOM 716 C CA . ARG A 1 90 ? -5.786 13.031 13.412 1.00 97.25 90 ARG A CA 1
ATOM 717 C C . ARG A 1 90 ? -6.947 12.573 12.537 1.00 97.25 90 ARG A C 1
ATOM 719 O O . ARG A 1 90 ? -8.032 12.315 13.048 1.00 97.25 90 ARG A O 1
ATOM 726 N N . GLU A 1 91 ? -6.743 12.506 11.225 1.00 97.88 91 GLU A N 1
ATOM 727 C CA . GLU A 1 91 ? -7.784 12.057 10.302 1.00 97.88 91 GLU A CA 1
ATOM 728 C C . GLU A 1 91 ? -8.087 10.562 10.461 1.00 97.88 91 GLU A C 1
ATOM 730 O O . GLU A 1 91 ? -9.254 10.171 10.429 1.00 97.88 91 GLU A O 1
ATOM 735 N N . ILE A 1 92 ? -7.060 9.734 10.671 1.00 95.88 92 ILE A N 1
ATOM 736 C CA . ILE A 1 92 ? -7.224 8.304 10.959 1.00 95.88 92 ILE A CA 1
ATOM 737 C C . ILE A 1 92 ? -8.015 8.118 12.254 1.00 95.88 92 ILE A C 1
ATOM 739 O O . ILE A 1 92 ? -9.002 7.380 12.250 1.00 95.88 92 ILE A O 1
ATOM 743 N N . ASP A 1 93 ? -7.647 8.823 13.324 1.00 97.12 93 ASP A N 1
ATOM 744 C CA . ASP A 1 93 ? -8.348 8.741 14.609 1.00 97.12 93 ASP A CA 1
ATOM 745 C C . ASP A 1 93 ? -9.808 9.186 14.474 1.00 97.12 93 ASP A C 1
ATOM 747 O O . ASP A 1 93 ? -10.723 8.503 14.935 1.00 97.12 93 ASP A O 1
ATOM 751 N N . ARG A 1 94 ? -10.054 10.307 13.782 1.00 97.88 94 ARG A N 1
ATOM 752 C CA . ARG A 1 94 ? -11.409 10.820 13.542 1.00 97.88 94 ARG A CA 1
ATOM 753 C C . ARG A 1 94 ? -12.270 9.801 12.793 1.00 97.88 94 ARG A C 1
ATOM 755 O O . ARG A 1 94 ? -13.376 9.511 13.243 1.00 97.88 94 ARG A O 1
ATOM 762 N N . ARG A 1 95 ? -11.778 9.241 11.679 1.00 97.44 95 ARG A N 1
ATOM 763 C CA . ARG A 1 95 ? -12.538 8.258 10.883 1.00 97.44 95 ARG A CA 1
ATOM 764 C C . ARG A 1 95 ? -12.749 6.943 11.618 1.00 97.44 95 ARG A C 1
ATOM 766 O O . ARG A 1 95 ? -13.815 6.354 11.484 1.00 97.44 95 ARG A O 1
ATOM 773 N N . SER A 1 96 ? -11.761 6.502 12.392 1.00 97.06 96 SER A N 1
ATOM 774 C C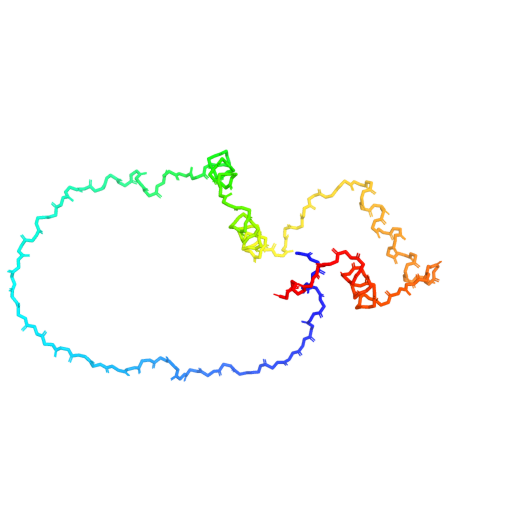A . SER A 1 96 ? -11.889 5.291 13.207 1.00 97.06 96 SER A CA 1
ATOM 775 C C . SER A 1 96 ? -12.990 5.476 14.250 1.00 97.06 96 SER A C 1
ATOM 777 O O . SER A 1 96 ? -13.914 4.674 14.307 1.00 97.06 96 SER A O 1
ATOM 779 N N . ASN A 1 97 ? -12.993 6.609 14.959 1.00 97.81 97 ASN A N 1
ATOM 780 C CA . ASN A 1 97 ? -14.035 6.930 15.936 1.00 97.81 97 ASN A CA 1
ATOM 781 C C . ASN A 1 97 ? -15.433 7.056 15.309 1.00 97.81 97 ASN A C 1
ATOM 783 O O . ASN A 1 97 ? -16.420 6.636 15.909 1.00 97.81 97 ASN A O 1
ATOM 787 N N . GLU A 1 98 ? -15.551 7.632 14.112 1.00 97.81 98 GLU A N 1
ATOM 788 C CA . GLU A 1 98 ? -16.831 7.720 13.397 1.00 97.81 98 GLU A CA 1
ATOM 789 C C . GLU A 1 98 ? -17.392 6.342 13.037 1.00 97.81 98 GLU A C 1
ATOM 791 O O . GLU A 1 98 ? -18.595 6.114 13.181 1.00 97.81 98 GLU A O 1
ATOM 796 N N . ILE A 1 99 ? -16.526 5.421 12.606 1.00 96.31 99 ILE A N 1
ATOM 797 C CA . ILE A 1 99 ? -16.900 4.036 12.308 1.00 96.31 99 ILE A CA 1
ATOM 798 C C . ILE A 1 99 ? -17.284 3.305 13.600 1.00 96.31 99 ILE A C 1
ATOM 800 O O . ILE A 1 99 ? -18.368 2.728 13.669 1.00 96.31 99 ILE A O 1
ATOM 804 N N . ASP A 1 100 ? -16.444 3.378 14.633 1.00 96.25 100 ASP A N 1
ATOM 805 C CA . ASP A 1 100 ? -16.641 2.664 15.901 1.00 96.25 100 ASP A CA 1
ATOM 806 C C . ASP A 1 100 ? -17.889 3.141 16.657 1.00 96.25 100 ASP A C 1
ATOM 808 O O . ASP A 1 100 ? -18.582 2.350 17.298 1.00 96.25 100 ASP A O 1
ATOM 812 N N . SER A 1 101 ? -18.210 4.434 16.564 1.00 97.25 101 SER A N 1
ATOM 813 C CA . SER A 1 101 ? -19.424 5.012 17.157 1.00 97.25 101 SER A CA 1
ATOM 814 C C . SER A 1 101 ? -20.693 4.770 16.333 1.00 97.25 101 SER A C 1
ATOM 816 O O . SER A 1 101 ? -21.789 5.044 16.821 1.00 97.25 101 SER A O 1
ATOM 818 N N . GLY A 1 102 ? -20.571 4.289 15.091 1.00 96.50 102 GLY A N 1
ATOM 819 C CA . GLY A 1 102 ? -21.692 4.179 14.155 1.00 96.50 102 GLY A CA 1
ATOM 820 C C . GLY A 1 102 ? -22.216 5.530 13.653 1.00 96.50 102 GLY A C 1
ATOM 821 O O . GLY A 1 102 ? -23.335 5.604 13.147 1.00 96.50 102 GLY A O 1
ATOM 822 N N . ALA A 1 103 ? -21.429 6.604 13.783 1.00 96.88 103 ALA A N 1
ATOM 823 C CA . ALA A 1 103 ? -21.775 7.931 13.272 1.00 96.88 103 ALA A CA 1
ATOM 824 C C . ALA A 1 103 ? -21.812 7.987 11.734 1.00 96.88 103 ALA A C 1
ATOM 826 O O . ALA A 1 103 ? -22.406 8.902 11.161 1.00 96.88 103 ALA A O 1
ATOM 827 N N . VAL A 1 104 ? -21.196 7.009 11.063 1.00 96.62 104 VAL A N 1
ATOM 828 C CA . VAL A 1 104 ? -21.203 6.865 9.605 1.00 96.62 104 VAL A CA 1
ATOM 829 C C . VAL A 1 104 ? -21.759 5.508 9.187 1.00 96.62 104 VAL A C 1
ATOM 831 O O . VAL A 1 104 ? -21.517 4.489 9.830 1.00 96.62 104 VAL A O 1
ATOM 834 N N . VAL A 1 105 ? -22.487 5.491 8.069 1.00 94.62 105 VAL A N 1
ATOM 835 C CA . VAL A 1 105 ? -22.921 4.247 7.426 1.00 94.62 105 VAL A CA 1
ATOM 836 C C . VAL A 1 105 ? -21.754 3.698 6.616 1.00 94.62 105 VAL A C 1
ATOM 838 O O . VAL A 1 105 ? -21.281 4.347 5.682 1.00 94.62 105 VAL A O 1
ATOM 841 N N . THR A 1 106 ? -21.289 2.508 6.979 1.00 93.75 106 THR A N 1
ATOM 842 C CA . THR A 1 106 ? -20.288 1.762 6.218 1.00 93.75 106 THR A CA 1
ATOM 843 C C . THR A 1 106 ? -20.971 0.794 5.254 1.00 93.75 106 THR A C 1
ATOM 845 O O . THR A 1 106 ? -22.115 0.387 5.448 1.00 93.75 106 THR A O 1
ATOM 848 N N . GLU A 1 107 ? -20.272 0.445 4.182 1.00 94.38 107 GLU A N 1
ATOM 849 C CA . GLU A 1 107 ? -20.696 -0.566 3.215 1.00 94.38 107 GLU A CA 1
ATOM 850 C C . GLU A 1 107 ? -19.605 -1.638 3.143 1.00 94.38 107 GLU A C 1
ATOM 852 O O . GLU A 1 107 ? -18.427 -1.347 3.383 1.00 94.38 107 GLU A O 1
ATOM 857 N N . ASP A 1 108 ? -19.994 -2.879 2.850 1.00 94.00 108 ASP A N 1
ATOM 858 C CA . ASP A 1 108 ? -19.043 -3.977 2.745 1.00 94.00 108 ASP A CA 1
ATOM 859 C C . ASP A 1 108 ? -18.032 -3.723 1.616 1.00 94.00 108 ASP A C 1
ATOM 861 O O . ASP A 1 108 ? -18.366 -3.277 0.512 1.00 94.00 108 ASP A O 1
ATOM 865 N N . TRP A 1 109 ? -16.760 -4.008 1.894 1.00 91.81 109 TRP A N 1
ATOM 866 C CA . TRP A 1 109 ? -15.690 -3.775 0.931 1.00 91.81 109 TRP A CA 1
ATOM 867 C C . TRP A 1 109 ? -15.853 -4.609 -0.346 1.00 91.81 109 TRP A C 1
ATOM 869 O O . TRP A 1 109 ? -15.518 -4.122 -1.426 1.00 91.81 109 TRP A O 1
ATOM 879 N N . ALA A 1 110 ? -16.362 -5.841 -0.260 1.00 91.12 110 ALA A N 1
ATOM 880 C CA . ALA A 1 110 ? -16.578 -6.688 -1.427 1.00 91.12 110 ALA A CA 1
ATOM 881 C C . ALA A 1 110 ? -17.607 -6.067 -2.382 1.00 91.12 110 ALA A C 1
ATOM 883 O O . ALA A 1 110 ? -17.374 -6.058 -3.594 1.00 91.12 110 ALA A O 1
ATOM 884 N N . ASP A 1 111 ? -18.671 -5.469 -1.840 1.00 94.44 111 ASP A N 1
ATOM 885 C CA . ASP A 1 111 ? -19.725 -4.813 -2.618 1.00 94.44 111 ASP A CA 1
ATOM 886 C C . ASP A 1 111 ? -19.209 -3.541 -3.306 1.00 94.44 111 ASP A C 1
ATOM 888 O O . ASP A 1 111 ? -19.391 -3.355 -4.517 1.00 94.44 111 ASP A O 1
ATOM 892 N N . ILE A 1 112 ? -18.483 -2.687 -2.569 1.00 93.00 112 ILE A N 1
ATOM 893 C CA . ILE A 1 112 ? -17.833 -1.495 -3.139 1.00 93.00 112 ILE A CA 1
ATOM 894 C C . ILE A 1 112 ? -16.838 -1.901 -4.230 1.00 93.00 112 ILE A C 1
ATOM 896 O O . ILE A 1 112 ? -16.859 -1.338 -5.329 1.00 93.00 112 ILE A O 1
ATOM 900 N N . ARG A 1 113 ? -15.968 -2.881 -3.949 1.00 88.69 113 ARG A N 1
ATOM 901 C CA . ARG A 1 113 ? -14.939 -3.347 -4.885 1.00 88.69 113 ARG A CA 1
ATOM 902 C C . ARG A 1 113 ? -15.567 -3.877 -6.169 1.00 88.69 113 ARG A C 1
ATOM 904 O O . ARG A 1 113 ? -15.148 -3.457 -7.246 1.00 88.69 113 ARG A O 1
ATOM 911 N N . ALA A 1 114 ? -16.571 -4.748 -6.069 1.00 90.25 114 ALA A N 1
ATOM 912 C CA . ALA A 1 114 ? -17.262 -5.310 -7.227 1.00 90.25 114 ALA A CA 1
ATOM 913 C C . ALA A 1 114 ? -17.880 -4.208 -8.099 1.00 90.25 114 ALA A C 1
ATOM 915 O O . ALA A 1 114 ? -17.674 -4.181 -9.313 1.00 90.25 114 ALA A O 1
ATOM 916 N N . ARG A 1 115 ? -18.566 -3.242 -7.476 1.00 93.31 115 ARG A N 1
ATOM 917 C CA . ARG A 1 115 ? -19.180 -2.109 -8.179 1.00 93.31 115 ARG A CA 1
ATOM 918 C C . ARG A 1 115 ? -18.146 -1.209 -8.858 1.00 93.31 115 ARG A C 1
ATOM 920 O O . ARG A 1 115 ? -18.365 -0.788 -9.993 1.00 93.31 115 ARG A O 1
ATOM 927 N N . LEU A 1 116 ? -17.029 -0.904 -8.194 1.00 91.62 116 LEU A N 1
ATOM 928 C CA . LEU A 1 116 ? -15.955 -0.092 -8.777 1.00 91.62 116 LEU A CA 1
ATOM 929 C C . LEU A 1 116 ? -15.289 -0.801 -9.958 1.00 91.62 116 LEU A C 1
ATOM 931 O O . LEU A 1 116 ? -15.043 -0.175 -10.985 1.00 91.62 116 LEU A O 1
ATOM 935 N N . PHE A 1 117 ? -15.027 -2.100 -9.836 1.00 87.88 117 PHE A N 1
ATOM 936 C CA . PHE A 1 117 ? -14.351 -2.869 -10.879 1.00 87.88 117 PHE A CA 1
ATOM 937 C C . PHE A 1 117 ? -15.247 -3.015 -12.108 1.00 87.88 117 PHE A C 1
ATOM 939 O O . PHE A 1 117 ? -14.801 -2.704 -13.210 1.00 87.88 117 PHE A O 1
ATOM 946 N N . ALA A 1 118 ? -16.533 -3.328 -11.910 1.00 90.00 118 ALA A N 1
ATOM 947 C CA . ALA A 1 118 ? -17.524 -3.348 -12.985 1.00 90.00 118 ALA A CA 1
ATOM 948 C C . ALA A 1 118 ? -17.653 -1.985 -13.689 1.00 90.00 118 ALA A C 1
ATOM 950 O O . ALA A 1 118 ? -17.799 -1.920 -14.906 1.00 90.00 118 ALA A O 1
ATOM 951 N N . LYS A 1 119 ? -17.572 -0.878 -12.937 1.00 90.44 119 LYS A N 1
ATOM 952 C CA . LYS A 1 119 ? -17.657 0.479 -13.496 1.00 90.44 119 LYS A CA 1
ATOM 953 C C . LYS A 1 119 ? -16.416 0.882 -14.297 1.00 90.44 119 LYS A C 1
ATOM 955 O O . LYS A 1 119 ? -16.539 1.644 -15.253 1.00 90.44 119 LYS A O 1
ATOM 960 N N . HIS A 1 120 ? -15.234 0.428 -13.887 1.00 89.06 120 HIS A N 1
ATOM 961 C CA . HIS A 1 120 ? -13.955 0.872 -14.447 1.00 89.06 120 HIS A CA 1
ATOM 962 C C . HIS A 1 120 ? -13.256 -0.175 -15.327 1.00 89.06 120 HIS A C 1
ATOM 964 O O . HIS A 1 120 ? -12.178 0.108 -15.842 1.00 89.06 120 HIS A O 1
ATOM 970 N N . GLY A 1 121 ? -13.864 -1.348 -15.534 1.00 69.88 121 GLY A N 1
ATOM 971 C CA . GLY A 1 121 ? -13.332 -2.405 -16.400 1.00 69.88 121 GLY A CA 1
ATOM 972 C C . GLY A 1 121 ? -12.042 -3.041 -15.877 1.00 69.88 121 GLY A C 1
ATOM 973 O O . GLY A 1 121 ? -11.228 -3.509 -16.667 1.00 69.88 121 GLY A O 1
ATOM 974 N N . VAL A 1 122 ? -11.824 -3.026 -14.557 1.00 67.50 122 VAL A N 1
ATOM 975 C CA . VAL A 1 122 ? -10.666 -3.680 -13.927 1.00 67.50 122 VAL A CA 1
ATOM 976 C C . VAL A 1 122 ? -11.075 -5.098 -13.541 1.00 67.50 122 VAL A C 1
ATOM 978 O O . VAL A 1 122 ? -11.314 -5.401 -12.374 1.00 67.50 122 VAL A O 1
ATOM 981 N N . ASP A 1 123 ? -11.208 -5.972 -14.532 1.00 57.19 123 ASP A N 1
ATOM 982 C CA . ASP A 1 123 ? -11.503 -7.379 -14.282 1.00 57.19 123 ASP A CA 1
ATOM 983 C C . ASP A 1 123 ? -10.220 -8.100 -13.828 1.00 57.19 123 ASP A C 1
ATOM 985 O O . ASP A 1 123 ? -9.254 -8.218 -14.576 1.00 57.19 123 ASP A O 1
ATOM 989 N N . GLY A 1 124 ? -10.205 -8.610 -12.592 1.00 56.69 124 GLY A N 1
ATOM 990 C CA . GLY A 1 124 ? -9.340 -9.744 -12.242 1.00 56.69 124 GLY A CA 1
ATOM 991 C C . GLY A 1 124 ? -7.910 -9.484 -11.746 1.00 56.69 124 GLY A C 1
ATOM 992 O O . GLY A 1 124 ? -7.067 -10.354 -11.937 1.00 56.69 124 GLY A O 1
ATOM 993 N N . ALA A 1 125 ? -7.613 -8.386 -11.042 1.00 48.69 125 ALA A N 1
ATOM 994 C CA . ALA A 1 125 ? -6.396 -8.348 -10.214 1.00 48.69 125 ALA A CA 1
ATOM 995 C C . ALA A 1 125 ? -6.614 -9.205 -8.948 1.00 48.69 125 ALA A C 1
ATOM 997 O O . ALA A 1 125 ? -7.197 -8.739 -7.957 1.00 48.69 125 ALA A O 1
ATOM 998 N N . ASN A 1 126 ? -6.235 -10.481 -9.042 1.00 41.22 126 ASN A N 1
ATOM 999 C CA . ASN A 1 126 ? -6.250 -11.478 -7.972 1.00 41.22 126 ASN A CA 1
ATOM 1000 C C . ASN A 1 126 ? -4.819 -11.778 -7.525 1.00 41.22 126 ASN A C 1
ATOM 1002 O O . ASN A 1 126 ? -3.977 -11.980 -8.426 1.00 41.22 126 ASN A O 1
#

Radius of gyration: 25.74 Å; chains: 1; bounding box: 64×57×38 Å

Foldseek 3Di:
DPPPPPDDDDDDDDDDDPDDDDDDDDDDDDDPDDDPDDDPPVVVPPPCDPVNVVVVLVPDDPVVNVVVVVVVVVPDDPPDDDDDDPVVVVVVVVVVCCVVVVVDDDDDPVVVVVVVCVVVVVPDPD

pLDDT: mean 71.41, std 26.57, range [25.36, 98.06]